Protein AF-A0AAU9SGK4-F1 (afdb_monomer_lite)

Structure (mmCIF, N/CA/C/O backbone):
data_AF-A0AAU9SGK4-F1
#
_entry.id   AF-A0AAU9SGK4-F1
#
loop_
_atom_site.group_PDB
_atom_site.id
_atom_site.type_symbol
_atom_site.label_atom_id
_atom_site.label_alt_id
_atom_site.label_comp_id
_atom_site.label_asym_id
_atom_site.label_entity_id
_atom_site.label_seq_id
_atom_site.pdbx_PDB_ins_code
_atom_site.Cartn_x
_atom_site.Cartn_y
_atom_site.Cartn_z
_atom_site.occupancy
_atom_site.B_iso_or_equiv
_atom_site.auth_seq_id
_atom_site.auth_comp_id
_atom_site.auth_asym_id
_atom_site.auth_atom_id
_atom_site.pdbx_PDB_model_num
ATOM 1 N N . MET A 1 1 ? -40.143 -37.521 31.208 1.00 39.12 1 MET A N 1
ATOM 2 C CA . MET A 1 1 ? -39.357 -37.982 30.044 1.00 39.12 1 MET A CA 1
ATOM 3 C C . MET A 1 1 ? -39.583 -36.990 28.913 1.00 39.12 1 MET A C 1
ATOM 5 O O . MET A 1 1 ? -40.623 -37.047 28.275 1.00 39.12 1 MET A O 1
ATOM 9 N N . ALA A 1 2 ? -38.691 -36.010 28.752 1.00 45.34 2 ALA A N 1
ATOM 10 C CA . ALA A 1 2 ? -38.798 -34.998 27.702 1.00 45.34 2 ALA A CA 1
ATOM 11 C C . ALA A 1 2 ? -37.915 -35.418 26.520 1.00 45.34 2 ALA A C 1
ATOM 13 O O . ALA A 1 2 ? -36.704 -35.559 26.673 1.00 45.34 2 ALA A O 1
ATOM 14 N N . LEU A 1 3 ? -38.536 -35.667 25.367 1.00 52.47 3 LEU A N 1
ATOM 15 C CA . LEU A 1 3 ? -37.846 -35.929 24.107 1.00 52.47 3 LEU A CA 1
ATOM 16 C C . LEU A 1 3 ? -37.345 -34.587 23.563 1.00 52.47 3 LEU A C 1
ATOM 18 O O . LEU A 1 3 ? -38.137 -33.738 23.153 1.00 52.47 3 LEU A O 1
ATOM 22 N N . SER A 1 4 ? -36.032 -34.373 23.597 1.00 52.84 4 SER A N 1
ATOM 23 C CA . SER A 1 4 ? -35.398 -33.204 22.995 1.00 52.84 4 SER A CA 1
ATOM 24 C C . SER A 1 4 ? -35.451 -33.331 21.470 1.00 52.84 4 SER A C 1
ATOM 26 O O . SER A 1 4 ? -34.688 -34.087 20.866 1.00 52.84 4 SER A O 1
ATOM 28 N N . THR A 1 5 ? -36.356 -32.589 20.841 1.00 64.12 5 THR A N 1
ATOM 29 C CA . THR A 1 5 ? -36.347 -32.379 19.390 1.00 64.12 5 THR A CA 1
ATOM 30 C C . THR A 1 5 ? -35.215 -31.407 19.064 1.00 64.12 5 THR A C 1
ATOM 32 O O . THR A 1 5 ? -35.324 -30.211 19.322 1.00 64.12 5 THR A O 1
ATOM 35 N N . PHE A 1 6 ? -34.100 -31.914 18.541 1.00 61.62 6 PHE A N 1
ATOM 36 C CA . PHE A 1 6 ? -33.022 -31.069 18.027 1.00 61.62 6 PHE A CA 1
ATOM 37 C C . PHE A 1 6 ? -33.502 -30.319 16.770 1.00 61.62 6 PHE A C 1
ATOM 39 O O . PHE A 1 6 ? -34.094 -30.950 15.889 1.00 61.62 6 PHE A O 1
ATOM 46 N N . PRO A 1 7 ? -33.240 -29.007 16.624 1.00 61.69 7 PRO A N 1
ATOM 47 C CA . PRO A 1 7 ? -33.519 -28.309 15.377 1.00 61.69 7 PRO A CA 1
ATOM 48 C C . PRO A 1 7 ? -32.551 -28.805 14.294 1.00 61.69 7 PRO A C 1
ATOM 50 O O . PRO A 1 7 ? -31.331 -28.705 14.425 1.00 61.69 7 PRO A O 1
ATOM 53 N N . SER A 1 8 ? -33.090 -29.372 13.215 1.00 63.88 8 SER A N 1
ATOM 54 C CA . SER A 1 8 ? -32.298 -29.815 12.069 1.00 63.88 8 SER A CA 1
ATOM 55 C C . SER A 1 8 ? -31.663 -28.618 11.357 1.00 63.88 8 SER A C 1
ATOM 57 O O . SER A 1 8 ? -32.371 -27.704 10.933 1.00 63.88 8 SER A O 1
ATOM 59 N N . LEU A 1 9 ? -30.342 -28.649 11.176 1.00 61.50 9 LEU A N 1
ATOM 60 C CA . LEU A 1 9 ? -29.606 -27.650 10.399 1.00 61.50 9 LEU A CA 1
ATOM 61 C C . LEU A 1 9 ? -30.047 -27.657 8.918 1.00 61.50 9 LEU A C 1
ATOM 63 O O . LEU A 1 9 ? -30.234 -28.734 8.339 1.00 61.50 9 LEU A O 1
ATOM 67 N N . PRO A 1 10 ? -30.176 -26.486 8.266 1.00 63.38 10 PRO A N 1
ATOM 68 C CA . PRO A 1 10 ? -30.574 -26.405 6.867 1.00 63.38 10 PRO A CA 1
ATOM 69 C C . PRO A 1 10 ? -29.501 -27.004 5.944 1.00 63.38 10 PRO A C 1
ATOM 71 O O . PRO A 1 10 ? -28.397 -26.482 5.800 1.00 63.38 10 PRO A O 1
ATOM 74 N N . ARG A 1 11 ? -29.849 -28.097 5.253 1.00 57.22 11 ARG A N 1
ATOM 75 C CA . ARG A 1 11 ? -29.040 -28.704 4.182 1.00 57.22 11 ARG A CA 1
ATOM 76 C C . ARG A 1 11 ? -29.159 -27.905 2.882 1.00 57.22 11 ARG A C 1
ATOM 78 O O . ARG A 1 11 ? -29.781 -28.371 1.935 1.00 57.22 11 ARG A O 1
ATOM 85 N N . ARG A 1 12 ? -28.578 -26.709 2.806 1.00 59.78 12 ARG A N 1
ATOM 86 C CA . ARG A 1 12 ? -28.316 -26.034 1.517 1.00 59.78 12 ARG A CA 1
ATOM 87 C C . ARG A 1 12 ? -27.024 -25.229 1.577 1.00 59.78 12 ARG A C 1
ATOM 89 O O . ARG A 1 12 ? -27.016 -24.013 1.437 1.00 59.78 12 ARG A O 1
ATOM 96 N N . LEU A 1 13 ? -25.917 -25.937 1.750 1.00 57.56 13 LEU A N 1
ATOM 97 C CA . LEU A 1 13 ? -24.614 -25.456 1.311 1.00 57.56 13 LEU A CA 1
ATOM 98 C C . LEU A 1 13 ? -24.275 -26.203 0.021 1.00 57.56 13 LEU A C 1
ATOM 100 O O . LEU A 1 13 ? -24.571 -27.384 -0.088 1.00 57.56 13 LEU A O 1
ATOM 104 N N . THR A 1 14 ? -23.665 -25.493 -0.926 1.00 56.62 14 THR A N 1
ATOM 105 C CA . THR A 1 14 ? -23.179 -25.951 -2.242 1.00 56.62 14 THR A CA 1
ATOM 106 C C . THR A 1 14 ? -24.188 -25.953 -3.399 1.00 56.62 14 THR A C 1
ATOM 108 O O . THR A 1 14 ? -24.596 -26.990 -3.913 1.00 56.62 14 THR A O 1
ATOM 111 N N . ARG A 1 15 ? -24.467 -24.761 -3.934 1.00 51.66 15 ARG A N 1
ATOM 112 C CA . ARG A 1 15 ? -24.526 -24.581 -5.393 1.00 51.66 15 ARG A CA 1
ATOM 113 C C . ARG A 1 15 ? -23.749 -23.318 -5.749 1.00 51.66 15 ARG A C 1
ATOM 115 O O . ARG A 1 15 ? -24.299 -22.227 -5.813 1.00 51.66 15 ARG A O 1
ATOM 122 N N . ARG A 1 16 ? -22.430 -23.467 -5.879 1.00 56.16 16 ARG A N 1
ATOM 123 C CA . ARG A 1 16 ? -21.567 -22.431 -6.450 1.00 56.16 16 ARG A CA 1
ATOM 124 C C . ARG A 1 16 ? -21.691 -22.588 -7.963 1.00 56.16 16 ARG A C 1
ATOM 126 O O . ARG A 1 16 ? -21.170 -23.552 -8.513 1.00 56.16 16 ARG A O 1
ATOM 133 N N . GLU A 1 17 ? -22.461 -21.715 -8.603 1.00 62.66 17 GLU A N 1
ATOM 134 C CA . GLU A 1 17 ? -22.432 -21.577 -10.063 1.00 62.66 17 GLU A CA 1
ATOM 135 C C . GLU A 1 17 ? -20.977 -21.303 -10.480 1.00 62.66 17 GLU A C 1
ATOM 137 O O . GLU A 1 17 ? -20.349 -20.413 -9.892 1.00 62.66 17 GLU A O 1
ATOM 142 N N . PRO A 1 18 ? -20.396 -22.061 -11.425 1.00 61.06 18 PRO A N 1
ATOM 143 C CA . PRO A 1 18 ? -19.090 -21.726 -11.957 1.00 61.06 18 PRO A CA 1
ATOM 144 C C . PRO A 1 18 ? -19.246 -20.442 -12.769 1.00 61.06 18 PRO A C 1
ATOM 146 O O . PRO A 1 18 ? -19.732 -20.452 -13.898 1.00 61.06 18 PRO A O 1
ATOM 149 N N . THR A 1 19 ? -18.848 -19.311 -12.194 1.00 64.69 19 THR A N 1
ATOM 150 C CA . THR A 1 19 ? -18.644 -18.091 -12.965 1.00 64.69 19 THR A CA 1
ATOM 151 C C . THR A 1 19 ? -17.549 -18.375 -13.986 1.00 64.69 19 THR A C 1
ATOM 153 O O . THR A 1 19 ? -16.381 -18.531 -13.633 1.00 64.69 19 THR A O 1
ATOM 156 N N . LEU A 1 20 ? -17.945 -18.494 -15.256 1.00 65.75 20 LEU A N 1
ATOM 157 C CA . LEU A 1 20 ? -17.029 -18.596 -16.384 1.00 65.75 20 LEU A CA 1
ATOM 158 C C . LEU A 1 20 ? -16.082 -17.395 -16.334 1.00 65.75 20 LEU A C 1
ATOM 160 O O . LEU A 1 20 ? -16.483 -16.254 -16.566 1.00 65.75 20 LEU A O 1
ATOM 164 N N . THR A 1 21 ? -14.822 -17.645 -15.997 1.00 62.56 21 THR A N 1
ATOM 165 C CA . THR A 1 21 ? -13.772 -16.641 -16.097 1.00 62.56 21 THR A CA 1
ATOM 166 C C . THR A 1 21 ? -13.499 -16.412 -17.578 1.00 62.56 21 THR A C 1
ATOM 168 O O . THR A 1 21 ? -12.873 -17.223 -18.257 1.00 62.56 21 THR A O 1
ATOM 171 N N . VAL A 1 22 ? -14.014 -15.305 -18.113 1.00 66.81 22 VAL A N 1
ATOM 172 C CA . VAL A 1 22 ? -13.691 -14.852 -19.468 1.00 66.81 22 VAL A CA 1
ATOM 173 C C . VAL A 1 22 ? -12.216 -14.458 -19.479 1.00 66.81 22 VAL A C 1
ATOM 175 O O . VAL A 1 22 ? -11.829 -13.405 -18.975 1.00 66.81 22 VAL A O 1
ATOM 178 N N . ILE A 1 23 ? -11.368 -15.331 -20.021 1.00 67.69 23 ILE A N 1
ATOM 179 C CA . ILE A 1 23 ? -9.954 -15.031 -20.235 1.00 67.69 23 ILE A CA 1
ATOM 180 C C . ILE A 1 23 ? -9.867 -14.145 -21.478 1.00 67.69 23 ILE A C 1
ATOM 182 O O . ILE A 1 23 ? -9.890 -14.636 -22.607 1.00 67.69 23 ILE A O 1
ATOM 186 N N . HIS A 1 24 ? -9.751 -12.832 -21.277 1.00 61.09 24 HIS A N 1
ATOM 187 C CA . HIS A 1 24 ? -9.363 -11.916 -22.344 1.00 61.09 24 HIS A CA 1
ATOM 188 C C . HIS A 1 24 ? -7.921 -12.223 -22.764 1.00 61.09 24 HIS A C 1
ATOM 190 O O . HIS A 1 24 ? -6.960 -11.827 -22.106 1.00 61.09 24 HIS A O 1
ATOM 196 N N . ARG A 1 25 ? -7.760 -12.950 -23.872 1.00 65.94 25 ARG A N 1
ATOM 197 C CA . ARG A 1 25 ? -6.492 -12.986 -24.601 1.00 65.94 25 ARG A CA 1
ATOM 198 C C . ARG A 1 25 ? -6.454 -11.758 -25.500 1.00 65.94 25 ARG A C 1
ATOM 200 O O . ARG A 1 25 ? -7.344 -11.583 -26.329 1.00 65.94 25 ARG A O 1
ATOM 207 N N . ASN A 1 26 ? -5.443 -10.910 -25.330 1.00 68.12 26 ASN A N 1
ATOM 208 C CA . ASN A 1 26 ? -5.152 -9.874 -26.319 1.00 68.12 26 ASN A CA 1
ATOM 209 C C . ASN A 1 26 ? -4.972 -10.558 -27.684 1.00 68.12 26 ASN A C 1
ATOM 211 O O . ASN A 1 26 ? -4.296 -11.593 -27.733 1.00 68.12 26 ASN A O 1
ATOM 215 N N . PRO A 1 27 ? -5.560 -10.037 -28.774 1.00 65.50 27 PRO A N 1
ATOM 216 C CA . PRO A 1 27 ? -5.295 -10.581 -30.094 1.00 65.50 27 PRO A CA 1
ATOM 217 C C . PRO A 1 27 ? -3.797 -10.434 -30.353 1.00 65.50 27 PRO A C 1
ATOM 219 O O . PRO A 1 27 ? -3.267 -9.323 -30.375 1.00 65.50 27 PRO A O 1
ATOM 222 N N . ALA A 1 28 ? -3.106 -11.567 -30.480 1.00 65.75 28 ALA A N 1
ATOM 223 C CA . ALA A 1 28 ? -1.724 -11.584 -30.915 1.00 65.75 28 ALA A CA 1
ATOM 224 C C . ALA A 1 28 ? -1.682 -10.862 -32.262 1.00 65.75 28 ALA A C 1
ATOM 226 O O . ALA A 1 28 ? -2.336 -11.284 -33.217 1.00 65.75 28 ALA A O 1
ATOM 227 N N . THR A 1 29 ? -0.971 -9.740 -32.323 1.00 63.56 29 THR A N 1
ATOM 228 C CA . THR A 1 29 ? -0.683 -9.069 -33.585 1.00 63.56 29 THR A CA 1
ATOM 229 C C . THR A 1 29 ? 0.031 -10.088 -34.459 1.00 63.56 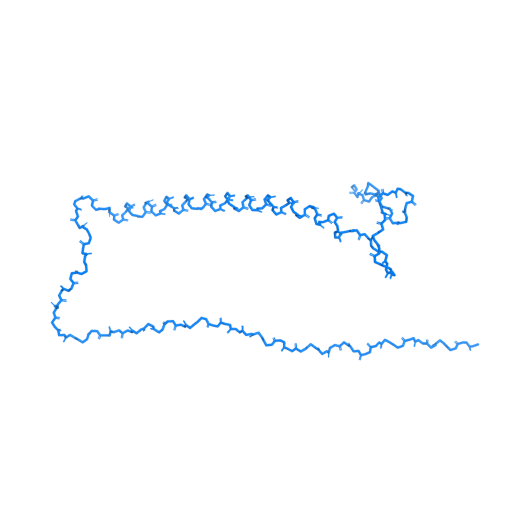29 THR A C 1
ATOM 231 O O . THR A 1 29 ? 1.156 -10.479 -34.145 1.00 63.56 29 THR A O 1
ATOM 234 N N . LEU A 1 30 ? -0.642 -10.574 -35.503 1.00 64.44 30 LEU A N 1
ATOM 235 C CA . LEU A 1 30 ? -0.037 -11.447 -36.498 1.00 64.44 30 LEU A CA 1
ATOM 236 C C . LEU A 1 30 ? 1.129 -10.675 -37.116 1.00 64.44 30 LEU A C 1
ATOM 238 O O . LEU A 1 30 ? 0.931 -9.761 -37.916 1.00 64.44 30 LEU A O 1
ATOM 242 N N . THR A 1 31 ? 2.352 -10.997 -36.707 1.00 64.06 31 THR A N 1
ATOM 243 C CA . THR A 1 31 ? 3.556 -10.494 -37.358 1.00 64.06 31 THR A CA 1
ATOM 244 C C . THR A 1 31 ? 3.620 -11.137 -38.734 1.00 64.06 31 THR A C 1
ATOM 246 O O . THR A 1 31 ? 4.023 -12.290 -38.880 1.00 64.06 31 THR A O 1
ATOM 249 N N . VAL A 1 32 ? 3.162 -10.404 -39.747 1.00 69.06 32 VAL A N 1
ATOM 250 C CA . VAL A 1 32 ? 3.297 -10.799 -41.147 1.00 69.06 32 VAL A CA 1
ATOM 251 C C . VAL A 1 32 ? 4.774 -10.675 -41.514 1.00 69.06 32 VAL A C 1
ATOM 253 O O . VAL A 1 32 ? 5.279 -9.576 -41.744 1.00 69.06 32 VAL A O 1
ATOM 256 N N . CYS A 1 33 ? 5.482 -11.802 -41.549 1.00 50.69 33 CYS A N 1
ATOM 257 C CA . CYS A 1 33 ? 6.833 -11.869 -42.091 1.00 50.69 33 CYS A CA 1
ATOM 258 C C . CYS A 1 33 ? 6.767 -11.670 -43.611 1.00 50.69 33 CYS A C 1
ATOM 260 O O . CYS A 1 33 ? 6.395 -12.583 -44.345 1.00 50.69 33 CYS A O 1
ATOM 262 N N . LYS A 1 34 ? 7.129 -10.478 -44.095 1.00 62.56 34 LYS A N 1
ATOM 263 C CA . LYS A 1 34 ? 7.426 -10.265 -45.517 1.00 62.56 34 LYS A CA 1
ATOM 264 C C . LYS A 1 34 ? 8.816 -10.832 -45.802 1.00 62.56 34 LYS A C 1
ATOM 266 O O . LYS A 1 34 ? 9.813 -10.207 -45.452 1.00 62.56 34 LYS A O 1
ATOM 271 N N . SER A 1 35 ? 8.893 -12.004 -46.426 1.00 59.06 35 SER A N 1
ATOM 272 C CA . SER A 1 35 ? 10.120 -12.424 -47.099 1.00 59.06 35 SER A CA 1
ATOM 273 C C . SER A 1 35 ? 10.296 -11.558 -48.347 1.00 59.06 35 SER A C 1
ATOM 275 O O . SER A 1 35 ? 9.430 -11.504 -49.219 1.00 59.06 35 SER A O 1
ATOM 277 N N . ILE A 1 36 ? 11.405 -10.824 -48.409 1.00 56.75 36 ILE A N 1
ATOM 278 C CA . ILE A 1 36 ? 11.811 -10.084 -49.603 1.00 56.75 36 ILE A CA 1
ATOM 279 C C . ILE A 1 36 ? 12.271 -11.131 -50.620 1.00 56.75 36 ILE A C 1
ATOM 281 O O . ILE A 1 36 ? 13.332 -11.731 -50.464 1.00 56.75 36 ILE A O 1
ATOM 285 N N . ALA A 1 37 ? 11.448 -11.397 -51.634 1.00 54.00 37 ALA A N 1
ATOM 286 C CA . ALA A 1 37 ? 11.933 -12.014 -52.857 1.00 54.00 37 ALA A CA 1
ATOM 287 C C . ALA A 1 37 ? 12.778 -10.958 -53.579 1.00 54.00 37 ALA A C 1
ATOM 289 O O . ALA A 1 37 ? 12.303 -9.859 -53.857 1.00 54.00 37 ALA A O 1
ATOM 290 N N . ASN A 1 38 ? 14.051 -11.276 -53.794 1.00 53.53 38 ASN A N 1
ATOM 291 C CA . ASN A 1 38 ? 15.024 -10.412 -54.446 1.00 53.53 38 ASN A CA 1
ATOM 292 C C . ASN A 1 38 ? 14.520 -9.928 -55.815 1.00 53.53 38 ASN A C 1
ATOM 294 O O . ASN A 1 38 ? 14.456 -10.714 -56.757 1.00 53.53 38 ASN A O 1
ATOM 298 N N . SER A 1 39 ? 14.257 -8.628 -55.932 1.00 51.59 39 SER A N 1
ATOM 299 C CA . SER A 1 39 ? 14.442 -7.869 -57.170 1.00 51.59 39 SER A CA 1
ATOM 300 C C . SER A 1 39 ? 14.595 -6.380 -56.839 1.00 51.59 39 SER A C 1
ATOM 302 O O . SER A 1 39 ? 13.625 -5.741 -56.440 1.00 51.59 39 SER A O 1
ATOM 304 N N . GLU A 1 40 ? 15.817 -5.875 -57.036 1.00 44.72 40 GLU A N 1
ATOM 305 C CA . GLU A 1 40 ? 16.234 -4.462 -57.133 1.00 44.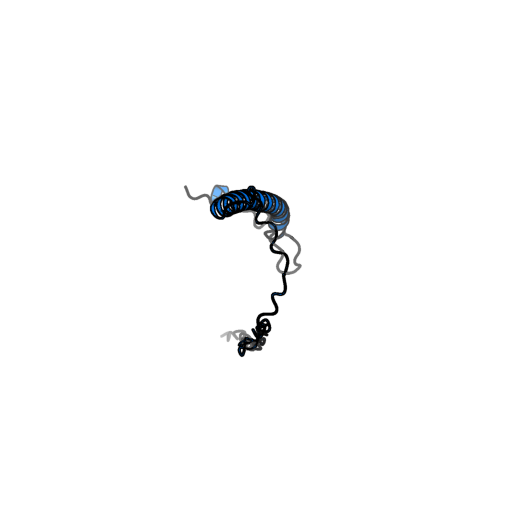72 40 GLU A CA 1
ATOM 306 C C . GLU A 1 40 ? 16.163 -3.563 -55.866 1.00 44.72 40 GLU A C 1
ATOM 308 O O . GLU A 1 40 ? 15.132 -3.476 -55.196 1.00 44.72 40 GLU A O 1
ATOM 313 N N . PRO A 1 41 ? 17.246 -2.827 -55.521 1.00 49.09 41 PRO A N 1
ATOM 314 C CA . PRO A 1 41 ? 17.295 -1.978 -54.337 1.00 49.09 41 PRO A CA 1
ATOM 315 C C . PRO A 1 41 ? 16.759 -0.576 -54.656 1.00 49.09 41 PRO A C 1
ATOM 317 O O . PRO A 1 41 ? 17.513 0.342 -54.976 1.00 49.09 41 PRO A O 1
ATOM 320 N N . ALA A 1 42 ? 15.453 -0.362 -54.509 1.00 45.84 42 ALA A N 1
ATOM 321 C CA . ALA A 1 42 ? 14.937 0.993 -54.339 1.00 45.84 42 ALA A CA 1
ATOM 322 C C . ALA A 1 42 ? 15.212 1.426 -52.893 1.00 45.84 42 ALA A C 1
ATOM 324 O O . ALA A 1 42 ? 14.468 1.105 -51.967 1.00 45.84 42 ALA A O 1
ATOM 325 N N . VAL A 1 43 ? 16.338 2.111 -52.702 1.00 51.94 43 VAL A N 1
ATOM 326 C CA . VAL A 1 43 ? 16.747 2.742 -51.446 1.00 51.94 43 VAL A CA 1
ATOM 327 C C . VAL A 1 43 ? 15.717 3.817 -51.088 1.00 51.94 43 VAL A C 1
ATOM 329 O O . VAL A 1 43 ? 15.886 4.991 -51.410 1.00 51.94 43 VAL A O 1
ATOM 332 N N . SER A 1 44 ? 14.625 3.438 -50.424 1.00 48.34 44 SER A N 1
ATOM 333 C CA . SER A 1 44 ? 13.775 4.399 -49.730 1.00 48.34 44 SER A CA 1
ATOM 334 C C . SER A 1 44 ? 14.538 4.853 -48.491 1.00 48.34 44 SER A C 1
ATOM 336 O O . SER A 1 44 ? 14.527 4.197 -47.449 1.00 48.34 44 SER A O 1
ATOM 338 N N . LEU A 1 45 ? 15.261 5.957 -48.675 1.00 52.59 45 LEU A N 1
ATOM 339 C CA . LEU A 1 45 ? 15.755 6.887 -47.666 1.00 52.59 45 LEU A CA 1
ATOM 340 C C . LEU A 1 45 ? 14.619 7.260 -46.693 1.00 52.59 45 LEU A C 1
ATOM 342 O O . LEU A 1 45 ? 14.069 8.353 -46.751 1.00 52.59 45 LEU A O 1
ATOM 346 N N . SER A 1 46 ? 14.258 6.361 -45.779 1.00 52.75 46 SER A N 1
ATOM 347 C CA . SER A 1 46 ? 13.711 6.783 -44.496 1.00 52.75 46 SER A CA 1
ATOM 348 C C . SER A 1 46 ? 14.871 7.425 -43.762 1.00 52.75 46 SER A C 1
ATOM 350 O O . SER A 1 46 ? 15.758 6.723 -43.281 1.00 52.75 46 SER A O 1
ATOM 352 N N . GLU A 1 47 ? 14.912 8.754 -43.856 1.00 52.94 47 GLU A N 1
ATOM 353 C CA . GLU A 1 47 ? 15.547 9.689 -42.930 1.00 52.94 47 GLU A CA 1
ATOM 354 C C . GLU A 1 47 ? 16.638 9.024 -42.093 1.00 52.94 47 GLU A C 1
ATOM 356 O O . GLU A 1 47 ? 16.432 8.592 -40.958 1.00 52.94 47 GLU A O 1
ATOM 361 N N . ARG A 1 48 ? 17.824 8.903 -42.702 1.00 53.03 48 ARG A N 1
ATOM 362 C CA . ARG A 1 48 ? 19.067 8.684 -41.965 1.00 53.03 48 ARG A CA 1
ATOM 363 C C . ARG A 1 48 ? 19.287 9.949 -41.138 1.00 53.03 48 ARG A C 1
ATOM 365 O O . ARG A 1 48 ? 20.001 10.857 -41.557 1.00 53.03 48 ARG A O 1
ATOM 372 N N . ASP A 1 49 ? 18.577 10.021 -40.021 1.00 54.44 49 ASP A N 1
ATOM 373 C CA . ASP A 1 49 ? 18.710 11.083 -39.044 1.00 54.44 49 ASP A CA 1
ATOM 374 C C . ASP A 1 49 ? 20.183 11.151 -38.627 1.00 54.44 49 ASP A C 1
ATOM 376 O O . ASP A 1 49 ? 20.862 10.127 -38.483 1.00 54.44 49 ASP A O 1
ATOM 380 N N . GLY A 1 50 ? 20.705 12.370 -38.626 1.00 52.91 50 GLY A N 1
ATOM 381 C CA . GLY A 1 50 ? 22.054 12.680 -39.081 1.00 52.91 50 GLY A CA 1
ATOM 382 C C . GLY A 1 50 ? 23.172 11.823 -38.481 1.00 52.91 50 GLY A C 1
ATOM 383 O O . GLY A 1 50 ? 23.439 11.869 -37.283 1.00 52.91 50 GLY A O 1
ATOM 384 N N . PHE A 1 51 ? 23.961 11.185 -39.352 1.00 55.97 51 PHE A N 1
ATOM 385 C CA . PHE A 1 51 ? 25.379 10.914 -39.083 1.00 55.97 51 PHE A CA 1
ATOM 386 C C . PHE A 1 51 ? 26.149 12.248 -39.109 1.00 55.97 51 PHE A C 1
ATOM 388 O O . PHE A 1 51 ? 26.977 12.504 -39.977 1.00 55.97 51 PHE A O 1
ATOM 395 N N . SER A 1 52 ? 25.808 13.153 -38.194 1.00 62.09 52 SER A N 1
ATOM 396 C CA . SER A 1 52 ? 26.623 14.327 -37.906 1.00 62.09 52 SER A CA 1
ATOM 397 C C . SER A 1 52 ? 27.793 13.886 -37.028 1.00 62.09 52 SER A C 1
ATOM 399 O O . SER A 1 52 ? 27.654 12.957 -36.233 1.00 62.09 52 SER A O 1
ATOM 401 N N . ALA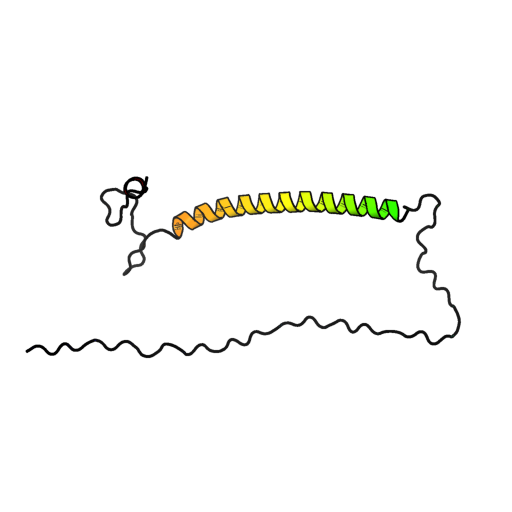 A 1 53 ? 28.935 14.569 -37.111 1.00 62.06 53 ALA A N 1
ATOM 402 C CA . ALA A 1 53 ? 30.087 14.324 -36.235 1.00 62.06 53 ALA A CA 1
ATOM 403 C C . ALA A 1 53 ? 29.769 14.506 -34.729 1.00 62.06 53 ALA A C 1
ATOM 405 O O . ALA A 1 53 ? 30.592 14.175 -33.883 1.00 62.06 53 ALA A O 1
ATOM 406 N N . ALA A 1 54 ? 28.575 15.015 -34.409 1.00 68.69 54 ALA A N 1
ATOM 407 C CA . ALA A 1 54 ? 28.032 15.186 -33.066 1.00 68.69 54 ALA A CA 1
ATOM 408 C C . ALA A 1 54 ? 26.857 14.233 -32.742 1.00 68.69 54 ALA A C 1
ATOM 410 O O . ALA A 1 54 ? 26.111 14.481 -31.796 1.00 68.69 54 ALA A O 1
ATOM 411 N N . ALA A 1 55 ? 26.632 13.177 -33.533 1.00 76.12 55 ALA A N 1
ATOM 412 C CA . ALA A 1 55 ? 25.595 12.193 -33.231 1.00 76.12 55 ALA A CA 1
ATOM 413 C C . ALA A 1 55 ? 25.974 11.401 -31.966 1.00 76.12 55 ALA A C 1
ATOM 415 O O . ALA A 1 55 ? 27.101 10.904 -31.887 1.00 76.12 55 ALA A O 1
ATOM 416 N N . PRO A 1 56 ? 25.051 11.238 -30.998 1.00 76.50 56 PRO A N 1
ATOM 417 C CA . PRO A 1 56 ? 25.365 10.591 -29.736 1.00 76.50 56 PRO A CA 1
ATOM 418 C C . PRO A 1 56 ? 25.791 9.152 -29.987 1.00 76.50 56 PRO A C 1
ATOM 420 O O . PRO A 1 56 ? 25.071 8.374 -30.636 1.00 76.50 56 PRO A O 1
ATOM 423 N N . THR A 1 57 ? 26.965 8.810 -29.465 1.00 87.50 57 THR A N 1
ATOM 424 C CA . THR A 1 57 ? 27.539 7.476 -29.603 1.00 87.50 57 THR A CA 1
ATOM 425 C C . THR A 1 57 ? 26.623 6.442 -28.943 1.00 87.50 57 THR A C 1
ATOM 427 O O . THR A 1 57 ? 25.867 6.763 -28.019 1.00 87.50 57 THR A O 1
ATOM 430 N N . PRO A 1 58 ? 26.680 5.166 -29.358 1.00 88.38 58 PRO A N 1
ATOM 431 C CA . PRO A 1 58 ? 25.922 4.111 -28.688 1.00 88.38 58 PRO A CA 1
ATOM 432 C C . PRO A 1 58 ? 26.152 4.069 -27.165 1.00 88.38 58 PRO A C 1
ATOM 434 O O . PRO A 1 58 ? 25.213 3.819 -26.411 1.00 88.38 58 PRO A O 1
ATOM 437 N N . GLY A 1 59 ? 27.374 4.372 -26.708 1.00 93.12 59 GLY A N 1
ATOM 438 C CA . GLY A 1 59 ? 27.710 4.464 -25.285 1.00 93.12 59 GLY A CA 1
ATOM 439 C C . GLY A 1 59 ? 27.058 5.658 -24.583 1.00 93.12 59 GLY A C 1
ATOM 440 O O . GLY A 1 59 ? 26.531 5.510 -23.483 1.00 93.12 59 GLY A O 1
ATOM 441 N N . GLU A 1 60 ? 27.014 6.824 -25.226 1.00 90.44 60 GLU A N 1
ATOM 442 C CA . GLU A 1 60 ? 26.331 8.005 -24.682 1.00 90.44 60 GLU A CA 1
ATOM 443 C C . GLU A 1 60 ? 24.827 7.781 -24.546 1.00 90.44 60 GLU A C 1
ATOM 445 O O . GLU A 1 60 ? 24.261 8.087 -23.498 1.00 90.44 60 GLU A O 1
ATOM 450 N N . ARG A 1 61 ? 24.196 7.153 -25.546 1.00 90.38 61 ARG A N 1
ATOM 451 C CA . ARG A 1 61 ? 22.777 6.768 -25.472 1.00 90.38 61 ARG A CA 1
ATOM 452 C C . ARG A 1 61 ? 22.520 5.801 -24.319 1.00 90.38 61 ARG A C 1
ATOM 454 O O . ARG A 1 61 ? 21.507 5.905 -23.635 1.00 90.38 61 ARG A O 1
ATOM 461 N N . PHE A 1 62 ? 23.436 4.862 -24.080 1.00 94.50 62 PHE A N 1
ATOM 462 C CA . PHE A 1 62 ? 23.332 3.940 -22.951 1.00 94.50 62 PHE A CA 1
ATOM 463 C C . PHE A 1 62 ? 23.401 4.677 -21.605 1.00 94.50 62 PHE A C 1
ATOM 465 O O . PHE A 1 62 ? 22.552 4.458 -20.742 1.00 94.50 62 PHE A O 1
ATOM 472 N N . LEU A 1 63 ? 24.360 5.590 -21.438 1.00 94.75 63 LEU A N 1
ATOM 473 C CA . LEU A 1 63 ? 24.501 6.386 -20.214 1.00 94.75 63 LEU A CA 1
ATOM 474 C C . LEU A 1 63 ? 23.318 7.335 -19.992 1.00 94.75 63 LEU A C 1
ATOM 476 O O . LEU A 1 63 ? 22.855 7.502 -18.864 1.00 94.75 63 LEU A O 1
ATOM 480 N N . GLU A 1 64 ? 22.808 7.960 -21.050 1.00 92.62 64 GLU A N 1
ATOM 481 C CA . GLU A 1 64 ? 21.598 8.778 -20.999 1.00 92.62 64 GLU A CA 1
ATOM 482 C C . GLU A 1 64 ? 20.384 7.954 -20.563 1.00 92.62 64 GLU A C 1
ATOM 484 O O . GLU A 1 64 ? 19.698 8.334 -19.613 1.00 92.62 64 GLU A O 1
ATOM 489 N N . ASN A 1 65 ? 20.176 6.785 -21.173 1.00 94.12 65 ASN A N 1
ATOM 490 C CA . ASN A 1 65 ? 19.097 5.873 -20.804 1.00 94.12 65 ASN A CA 1
ATOM 491 C C . ASN A 1 65 ? 19.205 5.409 -19.349 1.00 94.12 65 ASN A C 1
ATOM 493 O O . ASN A 1 65 ? 18.193 5.352 -18.649 1.00 94.12 65 ASN A O 1
ATOM 497 N N . GLN A 1 66 ? 20.417 5.118 -18.870 1.00 95.94 66 GLN A N 1
ATOM 498 C CA . GLN A 1 66 ? 20.645 4.733 -17.479 1.00 95.94 66 GLN A CA 1
ATOM 499 C C . GLN A 1 66 ? 20.264 5.868 -16.518 1.00 95.94 66 GLN A C 1
ATOM 501 O O . GLN A 1 66 ? 19.495 5.647 -15.580 1.00 95.94 66 GLN A O 1
ATOM 506 N N . ARG A 1 67 ? 20.718 7.100 -16.791 1.00 94.62 67 ARG A N 1
ATOM 507 C CA . ARG A 1 67 ? 20.359 8.288 -15.996 1.00 94.62 67 ARG A CA 1
ATOM 508 C C . ARG A 1 67 ? 18.855 8.554 -16.017 1.00 94.62 67 ARG A C 1
ATOM 510 O O . ARG A 1 67 ? 18.259 8.804 -14.971 1.00 94.62 67 ARG A O 1
ATOM 517 N N . ALA A 1 68 ? 18.220 8.447 -17.183 1.00 92.81 68 ALA A N 1
ATOM 518 C CA . ALA A 1 68 ? 16.777 8.609 -17.327 1.00 92.81 68 ALA A CA 1
ATOM 519 C C . ALA A 1 68 ? 16.002 7.534 -16.546 1.00 92.81 68 ALA A C 1
ATOM 521 O O . ALA A 1 68 ? 14.998 7.832 -15.896 1.00 92.81 68 ALA A O 1
ATOM 522 N N . HIS A 1 69 ? 16.476 6.287 -16.559 1.00 93.19 69 HIS A N 1
ATOM 523 C CA . HIS A 1 69 ? 15.866 5.188 -15.818 1.00 93.19 69 HIS A CA 1
ATOM 524 C C . HIS A 1 69 ? 15.974 5.386 -14.297 1.00 93.19 69 HIS A C 1
ATOM 526 O O . HIS A 1 69 ? 14.990 5.197 -13.575 1.00 93.19 69 HIS A O 1
ATOM 532 N N . GLU A 1 70 ? 17.134 5.818 -13.804 1.00 92.31 70 GLU A N 1
ATOM 533 C CA . GLU A 1 70 ? 17.349 6.152 -12.391 1.00 92.31 70 GLU A CA 1
ATOM 534 C C . GLU A 1 70 ? 16.478 7.333 -11.944 1.00 92.31 70 GLU A C 1
ATOM 536 O O . GLU A 1 70 ? 15.783 7.235 -10.927 1.00 92.31 70 GLU A O 1
ATOM 541 N N . ALA A 1 71 ? 16.411 8.395 -12.752 1.00 91.25 71 ALA A N 1
ATOM 542 C CA . ALA A 1 71 ? 15.545 9.544 -12.505 1.00 91.25 71 ALA A CA 1
ATOM 543 C C . ALA A 1 71 ? 14.053 9.155 -12.475 1.00 91.25 71 ALA A C 1
ATOM 545 O O . ALA A 1 71 ? 13.278 9.599 -11.629 1.00 91.25 71 ALA A O 1
ATOM 546 N N . ASN A 1 72 ? 13.626 8.252 -13.355 1.00 90.19 72 ASN A N 1
ATOM 547 C CA . ASN A 1 72 ? 12.247 7.772 -13.360 1.00 90.19 72 ASN A CA 1
ATOM 548 C C . ASN A 1 72 ? 11.946 6.899 -12.125 1.00 90.19 72 ASN A C 1
ATOM 550 O O . ASN A 1 72 ? 10.850 6.955 -11.561 1.00 90.19 72 ASN A O 1
ATOM 554 N N . LYS A 1 73 ? 12.926 6.119 -11.650 1.00 90.56 73 LYS A N 1
ATOM 555 C CA . LYS A 1 73 ? 12.800 5.307 -10.432 1.00 90.56 73 LYS A CA 1
ATOM 556 C C . LYS A 1 73 ? 12.593 6.178 -9.188 1.00 90.56 73 LYS A C 1
ATOM 558 O O . LYS A 1 73 ? 11.710 5.853 -8.394 1.00 90.56 73 LYS A O 1
ATOM 563 N N . MET A 1 74 ? 13.342 7.274 -9.029 1.00 84.69 74 MET A N 1
ATOM 564 C CA . MET A 1 74 ? 13.154 8.199 -7.897 1.00 84.69 74 MET A CA 1
ATOM 565 C C . MET A 1 74 ? 11.770 8.866 -7.932 1.00 84.69 74 MET A C 1
ATOM 567 O O . MET A 1 74 ? 11.034 8.764 -6.952 1.00 84.69 74 MET A O 1
ATOM 571 N N . VAL A 1 75 ? 11.337 9.390 -9.085 1.00 86.00 75 VAL A N 1
ATOM 572 C CA . VAL A 1 75 ? 10.015 10.030 -9.233 1.00 86.00 75 VAL A CA 1
ATOM 573 C C . VAL A 1 75 ? 8.881 9.038 -8.955 1.00 86.00 75 VAL A C 1
ATOM 575 O O . VAL A 1 75 ? 7.930 9.338 -8.234 1.00 86.00 75 VAL A O 1
ATOM 578 N N . LYS A 1 76 ? 8.981 7.802 -9.461 1.00 81.62 76 LYS A N 1
ATOM 579 C CA . LYS A 1 76 ? 8.000 6.743 -9.164 1.00 81.62 76 LYS A CA 1
ATOM 580 C C . LYS A 1 76 ? 7.935 6.414 -7.676 1.00 81.62 76 LYS A C 1
ATOM 582 O O . LYS A 1 76 ? 6.851 6.108 -7.180 1.00 81.62 76 LYS A O 1
ATOM 587 N N . ASN A 1 77 ? 9.063 6.434 -6.973 1.00 79.62 77 ASN A N 1
ATOM 588 C CA . ASN A 1 77 ? 9.101 6.170 -5.539 1.00 79.62 77 ASN A CA 1
ATOM 589 C C . ASN A 1 77 ? 8.464 7.312 -4.742 1.00 79.62 77 ASN A C 1
ATOM 591 O O . ASN A 1 77 ? 7.664 7.033 -3.851 1.00 79.62 77 ASN A O 1
ATOM 595 N N . GLU A 1 78 ? 8.725 8.566 -5.103 1.00 79.25 78 GLU A N 1
ATOM 596 C CA . GLU A 1 78 ? 8.093 9.737 -4.483 1.00 79.25 78 GLU A CA 1
ATOM 597 C C . GLU A 1 78 ? 6.575 9.743 -4.696 1.00 79.25 78 GLU A C 1
ATOM 599 O O . GLU A 1 78 ? 5.814 9.816 -3.730 1.00 79.25 78 GLU A O 1
ATOM 604 N N . LEU A 1 79 ? 6.111 9.513 -5.929 1.00 78.06 79 LEU A N 1
ATOM 605 C CA . LEU A 1 79 ? 4.681 9.399 -6.240 1.00 78.06 79 LEU A CA 1
ATOM 606 C C . LEU A 1 79 ? 4.010 8.231 -5.499 1.00 78.06 79 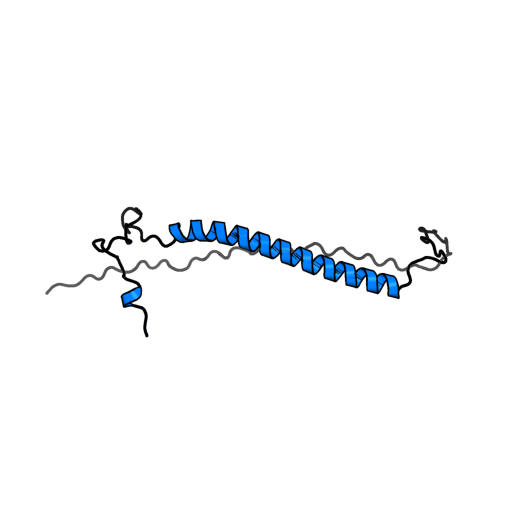LEU A C 1
ATOM 608 O O . LEU A 1 79 ? 2.846 8.320 -5.099 1.00 78.06 79 LEU A O 1
ATOM 612 N N . LYS A 1 80 ? 4.720 7.111 -5.304 1.00 76.06 80 LYS A N 1
ATOM 613 C CA . LYS A 1 80 ? 4.231 5.983 -4.494 1.00 76.06 80 LYS A CA 1
ATOM 614 C C . LYS A 1 80 ? 4.149 6.346 -3.014 1.00 76.06 80 LYS A C 1
ATOM 616 O O . LYS A 1 80 ? 3.166 5.974 -2.375 1.00 76.06 80 LYS A O 1
ATOM 621 N N . GLN A 1 81 ? 5.135 7.059 -2.471 1.00 75.12 81 GLN A N 1
ATOM 622 C CA . GLN A 1 81 ? 5.112 7.513 -1.081 1.00 75.12 81 GLN A CA 1
ATOM 623 C C . GLN A 1 81 ? 3.996 8.529 -0.835 1.00 75.12 81 GLN A C 1
ATOM 625 O O . GLN A 1 81 ? 3.270 8.399 0.148 1.00 75.12 81 GLN A O 1
ATOM 630 N N . GLU A 1 82 ? 3.789 9.484 -1.740 1.00 72.12 82 GLU A N 1
ATOM 631 C CA . GLU A 1 82 ? 2.699 10.454 -1.638 1.00 72.12 82 GLU A CA 1
ATOM 632 C C . GLU A 1 82 ? 1.328 9.762 -1.697 1.00 72.12 82 GLU A C 1
ATOM 634 O O . GLU A 1 82 ? 0.464 9.991 -0.848 1.00 72.12 82 GLU A O 1
ATOM 639 N N . LYS A 1 83 ? 1.144 8.822 -2.635 1.00 70.50 83 LYS A N 1
ATOM 640 C CA . LYS A 1 83 ? -0.071 7.993 -2.700 1.00 70.50 83 LYS A CA 1
ATOM 641 C C . LYS A 1 83 ? -0.259 7.140 -1.447 1.00 70.50 83 LYS A C 1
ATOM 643 O O . LYS A 1 83 ? -1.395 6.975 -1.010 1.00 70.50 83 LYS A O 1
ATOM 648 N N . LYS A 1 84 ? 0.815 6.603 -0.859 1.00 69.94 84 LYS A N 1
ATOM 649 C CA . LYS A 1 84 ? 0.751 5.844 0.399 1.00 69.94 84 LYS A CA 1
ATOM 650 C C . LYS A 1 84 ? 0.303 6.742 1.555 1.00 69.94 84 LYS A C 1
ATOM 652 O O . LYS A 1 84 ? -0.639 6.370 2.241 1.00 69.94 84 LYS A O 1
ATOM 657 N N . LYS A 1 85 ? 0.875 7.943 1.699 1.00 66.56 85 LYS A N 1
ATOM 658 C CA . LYS A 1 85 ? 0.477 8.928 2.724 1.00 66.56 85 LYS A CA 1
ATOM 659 C C . LYS A 1 85 ? -0.995 9.339 2.595 1.00 66.56 85 LYS A C 1
ATOM 661 O O . LYS A 1 85 ? -1.706 9.380 3.593 1.00 66.56 85 LYS A O 1
ATOM 666 N N . ARG A 1 86 ? -1.482 9.574 1.368 1.00 63.28 86 ARG A N 1
ATOM 667 C CA . ARG A 1 86 ? -2.905 9.875 1.109 1.00 63.28 86 ARG A CA 1
ATOM 668 C C . ARG A 1 86 ? -3.828 8.691 1.413 1.00 63.28 86 ARG A C 1
ATOM 670 O O . ARG A 1 86 ? -4.931 8.890 1.904 1.00 63.28 86 ARG A O 1
ATOM 677 N N . LYS A 1 87 ? -3.401 7.458 1.130 1.00 60.47 87 LYS A N 1
ATOM 678 C CA . LYS A 1 87 ? -4.175 6.259 1.483 1.00 60.47 87 LYS A CA 1
ATOM 679 C C . LYS A 1 87 ? -4.199 6.029 2.988 1.00 60.47 87 LYS A C 1
ATOM 681 O O . LYS A 1 87 ? -5.235 5.659 3.508 1.00 60.47 87 LYS A O 1
ATOM 686 N N . GLU A 1 88 ? -3.103 6.279 3.689 1.00 60.12 88 GLU A N 1
ATOM 687 C CA . GLU A 1 88 ? -3.016 6.072 5.134 1.00 60.12 88 GLU A CA 1
ATOM 688 C C . GLU A 1 88 ? -3.925 7.034 5.917 1.00 60.12 88 GLU A C 1
ATOM 690 O O . GLU A 1 88 ? -4.604 6.610 6.849 1.00 60.12 88 GLU A O 1
ATOM 695 N N . SER A 1 89 ? -4.034 8.299 5.494 1.00 58.16 89 SER A N 1
ATOM 696 C CA . SER A 1 89 ? -4.961 9.259 6.114 1.00 58.16 89 SER A CA 1
ATOM 697 C C . SER A 1 89 ? -6.439 8.952 5.843 1.00 58.16 89 SER A C 1
ATOM 699 O O . S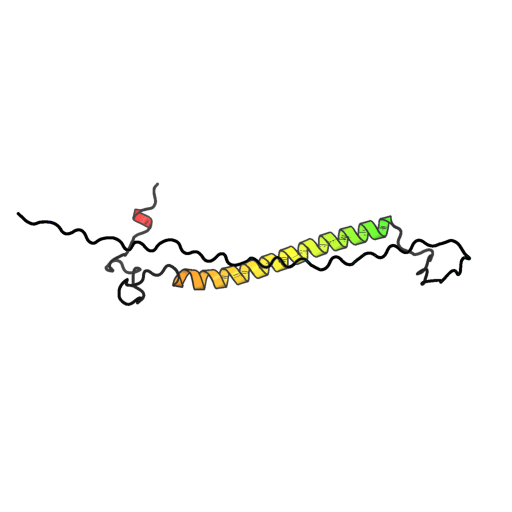ER A 1 89 ? -7.292 9.279 6.666 1.00 58.16 89 SER A O 1
ATOM 701 N N . VAL A 1 90 ? -6.751 8.308 4.715 1.00 58.03 90 VAL A N 1
ATOM 702 C CA . VAL A 1 90 ? -8.106 7.835 4.388 1.00 58.03 90 VAL A CA 1
ATOM 703 C C . VAL A 1 90 ? -8.419 6.523 5.111 1.00 58.03 90 VAL A C 1
ATOM 705 O O . VAL A 1 90 ? -9.515 6.365 5.631 1.00 58.03 90 VAL A O 1
ATOM 708 N N . VAL A 1 91 ? -7.456 5.604 5.206 1.00 56.16 91 VAL A N 1
ATOM 709 C CA . VAL A 1 91 ? -7.626 4.309 5.880 1.00 56.16 91 VAL A CA 1
ATOM 710 C C . VAL A 1 91 ? -7.815 4.487 7.382 1.00 56.16 91 VAL A C 1
ATOM 712 O O . VAL A 1 91 ? -8.695 3.836 7.923 1.00 56.16 91 VAL A O 1
ATOM 715 N N . ARG A 1 92 ? -7.097 5.400 8.054 1.00 53.47 92 ARG A N 1
ATOM 716 C CA . ARG A 1 92 ? -7.327 5.670 9.490 1.00 53.47 92 ARG A CA 1
ATOM 717 C C . ARG A 1 92 ? -8.779 6.081 9.772 1.00 53.47 92 ARG A C 1
ATOM 719 O O . ARG A 1 92 ? -9.413 5.494 10.632 1.00 53.47 92 ARG A O 1
ATOM 726 N N . LYS A 1 93 ? -9.351 6.959 8.941 1.00 52.00 93 LYS A N 1
ATOM 727 C CA . LYS A 1 93 ? -10.757 7.395 9.062 1.00 52.00 93 LYS A CA 1
ATOM 728 C C . LYS A 1 93 ? -11.782 6.283 8.796 1.00 52.00 93 LYS A C 1
ATOM 730 O O . LYS A 1 93 ? -12.915 6.374 9.253 1.00 52.00 93 LYS A O 1
ATOM 735 N N . VAL A 1 94 ? -11.414 5.260 8.025 1.00 52.41 94 VAL A N 1
ATOM 736 C CA . VAL A 1 94 ? -12.296 4.128 7.688 1.00 52.41 94 VAL A CA 1
ATOM 737 C C . VAL A 1 94 ? -12.128 2.976 8.685 1.00 52.41 94 VAL A C 1
ATOM 739 O O . VAL A 1 94 ? -13.098 2.298 9.003 1.00 52.41 94 VAL A O 1
ATOM 742 N N . VAL A 1 95 ? -10.932 2.771 9.239 1.00 51.62 95 VAL A N 1
ATOM 743 C CA . VAL A 1 95 ? -10.686 1.760 10.278 1.00 51.62 95 VAL A CA 1
ATOM 744 C C . VAL A 1 95 ? -11.458 2.098 11.552 1.00 51.62 95 VAL A C 1
ATOM 746 O O . VAL A 1 95 ? -12.128 1.206 12.065 1.00 51.62 95 VAL A O 1
ATOM 749 N N . ASP A 1 96 ? -11.501 3.376 11.947 1.00 53.44 96 ASP A N 1
ATOM 750 C CA . ASP A 1 96 ? -12.301 3.855 13.088 1.00 53.44 96 ASP A CA 1
ATOM 751 C C . ASP A 1 96 ? -13.802 3.537 12.954 1.00 53.44 96 ASP A C 1
ATOM 753 O O . ASP A 1 96 ? -14.515 3.483 13.949 1.00 53.44 96 ASP A O 1
ATOM 757 N N . THR A 1 97 ? -14.298 3.301 11.733 1.00 55.09 97 THR A N 1
ATOM 758 C CA . THR A 1 97 ? -15.712 2.974 11.480 1.00 55.09 97 THR A CA 1
ATOM 759 C C . THR A 1 97 ? -15.962 1.487 11.213 1.00 55.09 97 THR A C 1
ATOM 761 O O . THR A 1 97 ? -17.090 1.034 11.388 1.00 55.09 97 THR A O 1
ATOM 764 N N . SER A 1 98 ? -14.945 0.702 10.829 1.00 53.62 98 SER A N 1
ATOM 765 C CA . SER A 1 98 ? -15.120 -0.725 10.494 1.00 53.62 98 SER A CA 1
ATOM 766 C C . SER A 1 98 ? -14.920 -1.690 11.669 1.00 53.62 98 SER A C 1
ATOM 768 O O . SER A 1 98 ? -15.368 -2.830 11.590 1.00 53.62 98 SER A O 1
ATOM 770 N N . SER A 1 99 ? -14.266 -1.251 12.752 1.00 61.81 99 SER A N 1
ATOM 771 C CA . SER A 1 99 ? -14.071 -2.051 13.973 1.00 61.81 99 SER A CA 1
ATOM 772 C C . SER A 1 99 ? -15.064 -1.717 15.088 1.00 61.81 99 SER A C 1
ATOM 774 O O . SER A 1 99 ? -14.879 -2.156 16.222 1.00 61.81 99 SER A O 1
ATOM 776 N N . VAL A 1 100 ? -16.092 -0.916 14.803 1.00 70.12 100 VAL A N 1
ATOM 777 C CA . VAL A 1 100 ? -17.119 -0.581 15.791 1.00 70.12 100 VAL A CA 1
ATOM 778 C C . VAL A 1 100 ? -18.007 -1.803 15.974 1.00 70.12 100 VAL A C 1
ATOM 780 O O . VAL A 1 100 ? -18.557 -2.340 15.012 1.00 70.12 100 VAL A O 1
ATOM 783 N N . SER A 1 101 ? -18.118 -2.276 17.212 1.00 79.62 101 SER A N 1
ATOM 784 C CA . SER A 1 101 ? -19.040 -3.359 17.535 1.00 79.62 101 SER A CA 1
ATOM 785 C C . SER A 1 101 ? -20.480 -2.892 17.278 1.00 79.62 101 SER A C 1
ATOM 787 O O . SER A 1 101 ? -20.860 -1.781 17.640 1.00 79.62 101 SER A O 1
ATOM 789 N N . CYS A 1 102 ? -21.285 -3.716 16.606 1.00 85.12 102 CYS A N 1
ATOM 790 C CA . CYS A 1 102 ? -22.670 -3.381 16.266 1.00 85.12 102 CYS A CA 1
ATOM 791 C C . CYS A 1 102 ? -23.643 -4.330 16.967 1.00 85.12 102 CYS A C 1
ATOM 793 O O . CYS A 1 102 ? -23.358 -5.516 17.143 1.00 85.12 102 CYS A O 1
ATOM 795 N N . CYS A 1 103 ? -24.828 -3.826 17.316 1.00 87.75 103 CYS A N 1
ATOM 796 C CA . CYS A 1 103 ? -25.906 -4.650 17.849 1.00 87.75 103 CYS A CA 1
ATOM 797 C C . CYS A 1 103 ? -26.334 -5.705 16.821 1.00 87.75 103 CYS A C 1
ATOM 799 O O . CYS A 1 103 ? -26.709 -5.368 15.698 1.00 87.75 103 CYS A O 1
ATOM 801 N N . TYR A 1 104 ? -26.359 -6.977 17.221 1.00 87.62 104 TYR A N 1
ATOM 802 C CA . TYR A 1 104 ? -26.736 -8.083 16.336 1.00 87.62 104 TYR A CA 1
ATOM 803 C C . TYR A 1 104 ? -28.190 -7.997 15.830 1.00 87.62 104 TYR A C 1
ATOM 805 O O . TYR A 1 104 ? -28.492 -8.487 14.747 1.00 87.62 104 TYR A O 1
ATOM 813 N N . GLY A 1 105 ? -29.091 -7.361 16.588 1.00 93.88 105 GLY A N 1
ATOM 814 C CA . GLY A 1 105 ? -30.505 -7.235 16.218 1.00 93.88 105 GLY A CA 1
ATOM 815 C C . GLY A 1 105 ? -30.811 -6.046 15.304 1.00 93.88 105 GLY A C 1
ATOM 816 O O . GLY A 1 105 ? -31.511 -6.203 14.308 1.00 93.88 105 GLY A O 1
ATOM 817 N N . CYS A 1 106 ? -30.305 -4.854 15.639 1.00 91.75 106 CYS A N 1
ATOM 818 C CA . CYS A 1 106 ? -30.655 -3.608 14.942 1.00 91.75 106 CYS A CA 1
ATOM 819 C C . CYS A 1 106 ? -29.510 -2.985 14.130 1.00 91.75 106 CYS A C 1
ATOM 821 O O . CYS A 1 106 ? -29.734 -1.995 13.441 1.00 91.75 106 CYS A O 1
ATOM 823 N N . GLY A 1 107 ? -28.288 -3.520 14.214 1.00 87.88 107 GLY A N 1
ATOM 824 C CA . GLY A 1 107 ? -27.120 -2.997 13.501 1.00 87.88 107 GLY A CA 1
ATOM 825 C C . GLY A 1 107 ? -26.622 -1.634 13.990 1.00 87.88 107 GLY A C 1
ATOM 826 O O . GLY A 1 107 ? -25.706 -1.083 13.385 1.00 87.88 107 GLY A O 1
ATOM 827 N N . ALA A 1 108 ? -27.199 -1.085 15.064 1.00 89.06 108 ALA A N 1
ATOM 828 C CA . ALA A 1 108 ? -26.747 0.176 15.636 1.00 89.06 108 ALA A CA 1
ATOM 829 C C . ALA A 1 108 ? -25.319 0.035 16.198 1.00 89.06 108 ALA A C 1
ATOM 831 O O . ALA A 1 108 ? -25.023 -0.994 16.820 1.00 89.06 108 ALA A O 1
ATOM 832 N N . PRO A 1 109 ? -24.448 1.042 16.003 1.00 86.31 109 PRO A N 1
ATOM 833 C CA . PRO A 1 109 ? -23.118 1.047 16.597 1.00 86.31 109 PRO A CA 1
ATOM 834 C C . PRO A 1 109 ? -23.235 1.076 18.122 1.00 86.31 109 PRO A C 1
ATOM 836 O O . PRO A 1 109 ? -24.046 1.818 18.679 1.00 86.31 109 PRO A O 1
ATOM 839 N N . LEU A 1 110 ? -22.439 0.249 18.791 1.00 84.88 110 LEU A N 1
ATOM 840 C CA . LEU A 1 110 ? -22.380 0.176 20.242 1.00 84.88 110 LEU A CA 1
ATOM 841 C C . LEU A 1 110 ? -21.234 1.047 20.754 1.00 84.88 110 LEU A C 1
ATOM 843 O O . LEU A 1 110 ? -20.127 1.038 20.214 1.00 84.88 110 LEU A O 1
ATOM 847 N N . GLN A 1 111 ? -21.512 1.791 21.821 1.00 83.56 111 GLN A N 1
ATOM 848 C CA . GLN A 1 111 ? -20.497 2.509 22.580 1.00 83.56 111 GLN A CA 1
ATOM 849 C C . GLN A 1 111 ? -19.689 1.483 23.389 1.00 83.56 111 GLN A C 1
ATOM 851 O O . GLN A 1 111 ? -20.248 0.803 24.244 1.00 83.56 111 GLN A O 1
ATOM 856 N N . THR A 1 112 ? -18.389 1.355 23.122 1.00 83.75 112 THR A N 1
ATOM 857 C CA . THR A 1 112 ? -17.486 0.447 23.864 1.00 83.75 112 THR A CA 1
ATOM 858 C C . THR A 1 112 ? -16.250 1.147 24.423 1.00 83.75 112 THR A C 1
ATOM 860 O O . THR A 1 112 ? -15.347 0.482 24.918 1.00 83.75 112 THR A O 1
ATOM 863 N N . SER A 1 113 ? -16.181 2.479 24.324 1.00 80.75 113 SER A N 1
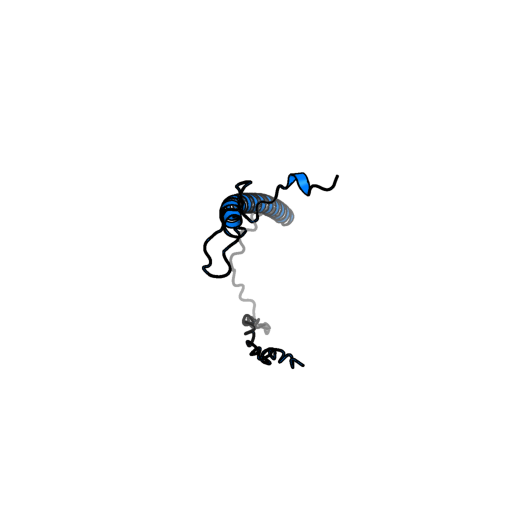ATOM 864 C CA . SER A 1 113 ? -15.080 3.294 24.857 1.00 80.75 113 SER A CA 1
ATOM 865 C C . SER A 1 113 ? -15.209 3.602 26.345 1.00 80.75 113 SER A C 1
ATOM 867 O O . SER A 1 113 ? -14.213 3.938 26.979 1.00 80.75 113 SER A O 1
ATOM 869 N N . ASP A 1 114 ? -16.421 3.524 26.893 1.00 83.75 114 ASP A N 1
ATOM 870 C CA . ASP A 1 114 ? -16.696 3.952 28.262 1.00 83.75 114 ASP A CA 1
ATOM 871 C C . ASP A 1 114 ? -16.595 2.762 29.211 1.00 83.75 114 ASP A C 1
ATOM 873 O O . ASP A 1 114 ? -17.134 1.697 28.919 1.00 83.75 114 ASP A O 1
ATOM 877 N N . VAL A 1 115 ? -15.956 2.962 30.366 1.00 84.69 115 VAL A N 1
ATOM 878 C CA . VAL A 1 115 ? -15.637 1.904 31.345 1.00 84.69 115 VAL A CA 1
ATOM 879 C C . VAL A 1 115 ? -16.878 1.138 31.821 1.00 84.69 115 VAL A C 1
ATOM 881 O O . VAL A 1 115 ? -16.813 -0.068 32.045 1.00 84.69 115 VAL A O 1
ATOM 884 N N . ASP A 1 116 ? -18.020 1.819 31.914 1.00 83.56 116 ASP A N 1
ATOM 885 C CA . ASP A 1 116 ? -19.288 1.236 32.367 1.00 83.56 116 ASP A CA 1
ATOM 886 C C . ASP A 1 116 ? -20.094 0.564 31.238 1.00 83.56 116 ASP A C 1
ATOM 888 O O . ASP A 1 116 ? -21.170 0.009 31.478 1.00 83.56 116 ASP A O 1
ATOM 892 N N . SER A 1 117 ? -19.612 0.620 29.990 1.00 85.19 117 SER A N 1
ATOM 893 C CA . SER A 1 117 ? -20.339 0.077 28.842 1.00 85.19 117 SER A CA 1
ATOM 894 C C . SER A 1 117 ? -20.104 -1.427 28.660 1.00 85.19 117 SER A C 1
ATOM 896 O O . SER A 1 117 ? -18.970 -1.908 28.748 1.00 85.19 117 SER A O 1
ATOM 898 N N . PRO A 1 118 ? -21.155 -2.201 28.328 1.00 76.56 118 PRO A N 1
ATOM 899 C CA . PRO A 1 118 ? -21.011 -3.617 28.022 1.00 76.56 118 PRO A CA 1
ATOM 900 C C . PRO A 1 118 ? -20.128 -3.801 26.781 1.00 76.56 118 PRO A C 1
ATOM 902 O O . PRO A 1 118 ? -20.454 -3.331 25.693 1.00 76.56 118 PRO A O 1
ATOM 905 N N . GLY A 1 119 ? -19.007 -4.504 26.958 1.00 78.69 119 GLY A N 1
ATOM 906 C CA . GLY A 1 119 ? -18.004 -4.709 25.911 1.00 78.69 119 GLY A CA 1
ATOM 907 C C . GLY A 1 119 ? -16.795 -3.773 25.987 1.00 78.69 119 GLY A C 1
ATOM 908 O O . GLY A 1 119 ? -15.946 -3.849 25.102 1.00 78.69 119 GLY A O 1
ATOM 909 N N . PHE A 1 120 ? -16.686 -2.927 27.020 1.00 84.38 120 PHE A N 1
ATOM 910 C CA . PHE A 1 120 ? -15.441 -2.220 27.317 1.00 84.38 120 PHE A CA 1
ATOM 911 C C . PHE A 1 120 ? -14.321 -3.211 27.654 1.00 84.38 120 PHE A C 1
ATOM 913 O O . PHE A 1 120 ? -14.499 -4.131 28.456 1.00 84.38 120 PHE A O 1
ATOM 920 N N . VAL A 1 121 ? -13.163 -3.018 27.027 1.00 83.25 121 VAL A N 1
ATOM 921 C CA . VAL A 1 121 ? -11.965 -3.836 27.229 1.00 83.25 121 VAL A CA 1
ATOM 922 C C . VAL A 1 121 ? -10.794 -2.895 27.460 1.00 83.25 121 VAL A C 1
ATOM 924 O O . VAL A 1 121 ? -10.425 -2.131 26.569 1.00 83.25 121 VAL A O 1
ATOM 927 N N . ASP A 1 122 ? -10.199 -2.966 28.647 1.00 84.31 122 ASP A N 1
ATOM 928 C CA . ASP A 1 122 ? -8.966 -2.245 28.940 1.00 84.31 122 ASP A CA 1
ATOM 929 C C . ASP A 1 122 ? -7.770 -2.977 28.321 1.00 84.31 122 ASP A C 1
ATOM 931 O O . ASP A 1 122 ? -7.423 -4.081 28.738 1.00 84.31 122 ASP A O 1
ATOM 935 N N . LEU A 1 123 ? -7.142 -2.359 27.321 1.00 83.19 123 LEU A N 1
ATOM 936 C CA . LEU A 1 123 ? -6.019 -2.943 26.585 1.00 83.19 123 LEU A CA 1
ATOM 937 C C . LEU A 1 123 ? -4.812 -3.208 27.492 1.00 83.19 123 LEU A C 1
ATOM 939 O O . LEU A 1 123 ? -4.141 -4.220 27.318 1.00 83.19 123 LEU A O 1
ATOM 943 N N . VAL A 1 124 ? -4.603 -2.369 28.513 1.00 82.56 124 VAL A N 1
ATOM 944 C CA . VAL A 1 124 ? -3.484 -2.512 29.458 1.00 82.56 124 VAL A CA 1
ATOM 945 C C . VAL A 1 124 ? -3.589 -3.819 30.246 1.00 82.56 124 VAL A C 1
ATOM 947 O O . VAL A 1 124 ? -2.581 -4.438 30.571 1.00 82.56 124 VAL A O 1
ATOM 950 N N . THR A 1 125 ? -4.812 -4.281 30.510 1.00 80.62 125 THR A N 1
ATOM 951 C CA . THR A 1 125 ? -5.065 -5.534 31.233 1.00 80.62 125 THR A CA 1
ATOM 952 C C . THR A 1 125 ? -4.681 -6.778 30.410 1.00 80.62 125 THR A C 1
ATOM 954 O O . THR A 1 125 ? -4.449 -7.842 30.984 1.00 80.62 125 THR A O 1
ATOM 957 N N . TYR A 1 126 ? -4.586 -6.668 29.079 1.00 80.88 126 TYR A N 1
ATOM 958 C CA . TYR A 1 126 ? -4.277 -7.788 28.176 1.00 80.88 126 TYR A CA 1
ATOM 959 C C . TYR A 1 126 ? -2.887 -7.712 27.541 1.00 80.88 126 TYR A C 1
ATOM 961 O O . TYR A 1 126 ? -2.520 -8.610 26.777 1.00 80.88 126 TYR A O 1
ATOM 969 N N . ASP A 1 127 ? -2.103 -6.687 27.869 1.00 81.69 127 ASP A N 1
ATOM 970 C CA . ASP A 1 127 ? -0.705 -6.623 27.471 1.00 81.69 127 ASP A CA 1
ATOM 971 C C . ASP A 1 127 ? 0.083 -7.671 28.274 1.00 81.69 127 ASP A C 1
ATOM 973 O O . ASP A 1 127 ? 0.345 -7.531 29.470 1.00 81.69 127 ASP A O 1
ATOM 977 N N . LEU A 1 128 ? 0.420 -8.781 27.612 1.00 74.25 128 LEU A N 1
ATOM 978 C CA . LEU A 1 128 ? 1.287 -9.816 28.169 1.00 74.25 128 LEU A CA 1
ATOM 979 C C . LEU A 1 128 ? 2.722 -9.272 28.240 1.00 74.25 128 LEU A C 1
ATOM 981 O O . LEU A 1 128 ? 3.311 -8.953 27.205 1.00 74.25 128 LEU A O 1
ATOM 985 N N . VAL A 1 129 ? 3.249 -9.170 29.463 1.00 67.19 129 VAL A N 1
ATOM 986 C CA . VAL A 1 129 ? 4.640 -8.789 29.777 1.00 67.19 129 VAL A CA 1
ATOM 987 C C . VAL A 1 129 ? 5.610 -9.920 29.453 1.00 67.19 129 VAL A C 1
ATOM 989 O O . VAL A 1 129 ? 5.287 -11.084 29.785 1.00 67.19 129 VAL A O 1
#

InterPro domains:
  IPR044229 NO-associated protein 1 [PTHR47569] (38-128)

Secondary structure (DSSP, 8-state):
-----PPPP-------------------------------------------TTSPPHHHHHHHHHHHHHHHHHHHHHHHHHHHHHHHHHHHHHHHHHS--B-TTT-PBPP-SSTTSTT---GGGG---

Foldseek 3Di:
DDDDDDDDDDPDDDDDDPPPDPPDDDPDPPPPDDDDPDDDDPPPPPDPPDPDPPDQDPVNVVVVVVVVVVVVVVVVVVVVVVVVVVVVVVVVVVVVVPPFDADPPPRHGADQCDPPGPNPDDVVVVPDD

Sequence (129 aa):
MALSTFPSLPRRLTRREPTLTVIHRNPATLTVCKSIANSEPAVSLSERDGFSAAAPTPGERFLENQRAHEANKMVKNELKQEKKKRKESVVRKVVDTSSVSCCYGCGAPLQTSDVDSPGFVDLVTYDLV

Radius of gyration: 34.39 Å; chains: 1; bounding box: 69×53×90 Å

Organism: Thlaspi arvense (NCBI:txid13288)

pLDDT: mean 70.19, std 14.82, range [39.12, 95.94]